Protein AF-A0A929XR28-F1 (afdb_monomer)

Structure (mmCIF, N/CA/C/O backbone):
data_AF-A0A929XR28-F1
#
_entry.id   AF-A0A929XR28-F1
#
loop_
_atom_site.group_PDB
_atom_site.id
_atom_site.type_symbol
_atom_site.label_atom_id
_atom_site.label_alt_id
_atom_site.label_comp_id
_atom_site.label_asym_id
_atom_site.label_entity_id
_atom_site.label_seq_id
_atom_site.pdbx_PDB_ins_code
_atom_site.Cartn_x
_atom_site.Cartn_y
_atom_site.Cartn_z
_atom_site.occupancy
_atom_site.B_iso_or_equiv
_atom_site.auth_seq_id
_atom_site.auth_comp_id
_atom_site.auth_asym_id
_atom_site.auth_atom_id
_atom_site.pdbx_PDB_model_num
ATOM 1 N N . MET A 1 1 ? 14.025 -1.673 -29.472 1.00 70.06 1 MET A N 1
ATOM 2 C CA . MET A 1 1 ? 14.751 -1.091 -28.325 1.00 70.06 1 MET A CA 1
ATOM 3 C C . MET A 1 1 ? 15.647 -2.157 -27.719 1.00 70.06 1 MET A C 1
ATOM 5 O O . MET A 1 1 ? 15.159 -3.265 -27.497 1.00 70.06 1 MET A O 1
ATOM 9 N N . GLY A 1 2 ? 16.932 -1.858 -27.511 1.00 86.25 2 GLY A N 1
ATOM 10 C CA . GLY A 1 2 ? 17.874 -2.788 -26.882 1.00 86.25 2 GLY A CA 1
ATOM 11 C C . GLY A 1 2 ? 17.503 -3.103 -25.428 1.00 86.25 2 GLY A C 1
ATOM 12 O O . GLY A 1 2 ? 16.628 -2.461 -24.846 1.00 86.25 2 GLY A O 1
ATOM 13 N N . VAL A 1 3 ? 18.137 -4.121 -24.838 1.00 88.81 3 VAL A N 1
ATOM 14 C CA . VAL A 1 3 ? 17.937 -4.465 -23.415 1.00 88.81 3 VAL A CA 1
ATOM 15 C C . VAL A 1 3 ? 18.411 -3.323 -22.513 1.00 88.81 3 VAL A C 1
ATOM 17 O O . VAL A 1 3 ? 17.644 -2.872 -21.668 1.00 88.81 3 VAL A O 1
ATOM 20 N N . GLU A 1 4 ? 19.613 -2.797 -22.757 1.00 91.94 4 GLU A N 1
ATOM 21 C CA . GLU A 1 4 ? 20.195 -1.706 -21.962 1.00 91.94 4 GLU A CA 1
ATOM 22 C C . GLU A 1 4 ? 19.411 -0.393 -22.083 1.00 91.94 4 GLU A C 1
ATOM 24 O O . GLU A 1 4 ? 19.121 0.250 -21.076 1.00 91.94 4 GLU A O 1
ATOM 29 N N . ASP A 1 5 ? 18.951 -0.040 -23.289 1.00 92.94 5 ASP A N 1
ATOM 30 C CA . ASP A 1 5 ? 18.090 1.135 -23.478 1.00 92.94 5 ASP A CA 1
ATOM 31 C C . ASP A 1 5 ? 16.788 1.022 -22.678 1.00 92.94 5 ASP A C 1
ATOM 33 O O . ASP A 1 5 ? 16.343 1.994 -22.069 1.00 92.94 5 ASP A O 1
ATOM 37 N N . ARG A 1 6 ? 16.193 -0.178 -22.633 1.00 94.38 6 ARG A N 1
ATOM 38 C CA . ARG A 1 6 ? 14.952 -0.423 -21.891 1.00 94.38 6 ARG A CA 1
ATOM 39 C C . ARG A 1 6 ? 15.163 -0.376 -20.384 1.00 94.38 6 ARG A C 1
ATOM 41 O O . ARG A 1 6 ? 14.319 0.172 -19.682 1.00 94.38 6 ARG A O 1
ATOM 48 N N . LYS A 1 7 ? 16.272 -0.929 -19.882 1.00 94.12 7 LYS A N 1
ATOM 49 C CA . LYS A 1 7 ? 16.652 -0.815 -18.467 1.00 94.12 7 LYS A CA 1
ATOM 50 C C . LYS A 1 7 ? 16.814 0.652 -18.064 1.00 94.12 7 LYS A C 1
ATOM 52 O O . LYS A 1 7 ? 16.236 1.061 -17.060 1.00 94.12 7 LYS A O 1
ATOM 57 N N . ARG A 1 8 ? 17.512 1.459 -18.873 1.00 94.12 8 ARG A N 1
ATOM 58 C CA . ARG A 1 8 ? 17.642 2.908 -18.645 1.00 94.12 8 ARG A CA 1
ATOM 59 C C . ARG A 1 8 ? 16.277 3.595 -18.611 1.00 94.12 8 ARG A C 1
ATOM 61 O O . ARG A 1 8 ? 15.992 4.324 -17.666 1.00 94.12 8 ARG A O 1
ATOM 68 N N . GLU A 1 9 ? 15.409 3.307 -19.579 1.00 95.00 9 GLU A N 1
ATOM 69 C CA . GLU A 1 9 ? 14.078 3.918 -19.624 1.00 95.00 9 GLU A CA 1
ATOM 70 C C . GLU A 1 9 ? 13.218 3.528 -18.407 1.00 95.00 9 GLU A C 1
ATOM 72 O O . GLU A 1 9 ? 12.519 4.372 -17.850 1.00 95.00 9 GLU A O 1
ATOM 77 N N . ILE A 1 10 ? 13.303 2.280 -17.922 1.00 95.19 10 ILE A N 1
ATOM 78 C CA . ILE A 1 10 ? 12.649 1.858 -16.669 1.00 95.19 10 ILE A CA 1
ATOM 79 C C . ILE A 1 10 ? 13.074 2.760 -15.504 1.00 95.19 10 ILE A C 1
ATOM 81 O O . ILE A 1 10 ? 12.214 3.242 -14.763 1.00 95.19 10 ILE A O 1
ATOM 85 N N . LEU A 1 11 ? 14.379 2.999 -15.344 1.00 93.88 11 LEU A N 1
ATOM 86 C CA . LEU A 1 11 ? 14.909 3.833 -14.264 1.00 93.88 11 LEU A CA 1
ATOM 87 C C . LEU A 1 11 ? 14.456 5.291 -14.403 1.00 93.88 11 LEU A C 1
ATOM 89 O O . LEU A 1 11 ? 14.066 5.906 -13.413 1.00 93.88 11 LEU A O 1
ATOM 93 N N . GLU A 1 12 ? 14.430 5.834 -15.620 1.00 94.19 12 GLU A N 1
ATOM 94 C CA . GLU A 1 12 ? 13.908 7.179 -15.893 1.00 94.19 12 GLU A CA 1
ATOM 95 C C . GLU A 1 12 ? 12.422 7.301 -15.529 1.00 94.19 12 GLU A C 1
ATOM 97 O O . GLU A 1 12 ? 12.029 8.242 -14.836 1.00 94.19 12 GLU A O 1
ATOM 102 N N . LYS A 1 13 ? 11.586 6.329 -15.931 1.00 94.56 13 LYS A N 1
ATOM 103 C CA . LYS A 1 13 ? 10.158 6.322 -15.568 1.00 94.56 13 LYS A CA 1
ATOM 104 C C . LYS A 1 13 ? 9.950 6.181 -14.063 1.00 94.56 13 LYS A C 1
ATOM 106 O O . LYS A 1 13 ? 8.996 6.761 -13.549 1.00 94.56 13 LYS A O 1
ATOM 111 N N . LEU A 1 14 ? 10.802 5.424 -13.367 1.00 92.12 14 LEU A N 1
ATOM 112 C CA . LEU A 1 14 ? 10.743 5.305 -11.911 1.00 92.12 14 LEU A CA 1
ATOM 113 C C . LEU A 1 14 ? 11.141 6.608 -11.227 1.00 92.12 14 LEU A C 1
ATOM 115 O O . LEU A 1 14 ? 10.397 7.066 -10.369 1.00 92.12 14 LEU A O 1
ATOM 119 N N . ASN A 1 15 ? 12.241 7.242 -11.636 1.00 90.12 15 ASN A N 1
ATOM 120 C CA . ASN A 1 15 ? 12.657 8.545 -11.110 1.00 90.12 15 ASN A CA 1
ATOM 121 C C . ASN A 1 15 ? 11.567 9.609 -11.296 1.00 90.12 15 ASN A C 1
ATOM 123 O O . ASN A 1 15 ? 11.219 10.304 -10.345 1.00 90.12 15 ASN A O 1
ATOM 127 N N . ALA A 1 16 ? 10.953 9.668 -12.481 1.00 89.81 16 ALA A N 1
ATOM 128 C CA . ALA A 1 16 ? 9.833 10.570 -12.757 1.00 89.81 16 ALA A CA 1
ATOM 129 C C . ALA A 1 16 ? 8.568 10.261 -11.927 1.00 89.81 16 ALA A C 1
ATOM 131 O O . ALA A 1 16 ? 7.682 11.103 -11.818 1.00 89.81 16 ALA A O 1
ATOM 132 N N . HIS A 1 17 ? 8.474 9.061 -11.347 1.00 89.19 17 HIS A N 1
ATOM 133 C CA . HIS A 1 17 ? 7.359 8.600 -10.521 1.00 89.19 17 HIS A CA 1
ATOM 134 C C . HIS A 1 17 ? 7.790 8.415 -9.052 1.00 89.19 17 HIS A C 1
ATOM 136 O O . HIS A 1 17 ? 7.416 7.447 -8.386 1.00 89.19 17 HIS A O 1
ATOM 142 N N . ASN A 1 18 ? 8.613 9.339 -8.541 1.00 85.12 18 ASN A N 1
ATOM 143 C CA . ASN A 1 18 ? 9.091 9.374 -7.150 1.00 85.12 18 ASN A CA 1
ATOM 144 C C . ASN A 1 18 ? 9.802 8.088 -6.695 1.00 85.12 18 ASN A C 1
ATOM 146 O O . ASN A 1 18 ? 9.732 7.694 -5.531 1.00 85.12 18 ASN A O 1
ATOM 150 N N . GLY A 1 19 ? 10.456 7.397 -7.624 1.00 88.44 19 GLY A N 1
ATOM 151 C CA . GLY A 1 19 ? 11.222 6.188 -7.359 1.00 88.44 19 GLY A CA 1
ATOM 152 C C . GLY A 1 19 ? 10.387 4.934 -7.102 1.00 88.44 19 GLY A C 1
ATOM 153 O O . GLY A 1 19 ? 10.975 3.929 -6.725 1.00 88.44 19 GLY A O 1
ATOM 154 N N . VAL A 1 20 ? 9.060 4.937 -7.298 1.00 90.44 20 VAL A N 1
ATOM 155 C CA . VAL A 1 20 ? 8.203 3.748 -7.111 1.00 90.44 20 VAL A CA 1
ATOM 156 C C . VAL A 1 20 ? 7.069 3.700 -8.122 1.00 90.44 20 VAL A C 1
ATOM 158 O O . VAL A 1 20 ? 6.345 4.670 -8.279 1.00 90.44 20 VAL A O 1
ATOM 161 N N . ALA A 1 21 ? 6.839 2.560 -8.771 1.00 92.44 21 ALA A N 1
ATOM 162 C CA . ALA A 1 21 ? 5.713 2.397 -9.689 1.00 92.44 21 ALA A CA 1
ATOM 163 C C . ALA A 1 21 ? 5.168 0.966 -9.702 1.00 92.44 21 ALA A C 1
ATOM 165 O O . ALA A 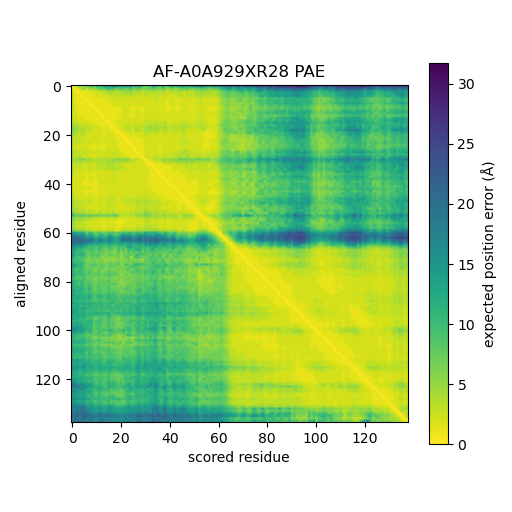1 21 ? 5.822 0.016 -9.267 1.00 92.44 21 ALA A O 1
ATOM 166 N N . SER A 1 22 ? 3.952 0.796 -10.226 1.00 92.31 22 SER A N 1
ATOM 167 C CA . SER A 1 22 ? 3.411 -0.537 -10.492 1.00 92.31 22 SER A CA 1
ATOM 168 C C . SER A 1 22 ? 4.025 -1.126 -11.765 1.00 92.31 22 SER A C 1
ATOM 170 O O . SER A 1 22 ? 4.344 -0.419 -12.723 1.00 92.31 22 SER A O 1
ATOM 172 N N . ILE A 1 23 ? 4.136 -2.453 -11.826 1.00 91.81 23 ILE A N 1
ATOM 173 C CA . ILE A 1 23 ? 4.568 -3.149 -13.048 1.00 91.81 23 ILE A CA 1
ATOM 174 C C . ILE A 1 23 ? 3.587 -2.862 -14.195 1.00 91.81 23 ILE A C 1
ATOM 176 O O . ILE A 1 23 ? 3.997 -2.766 -15.347 1.00 91.81 23 ILE A O 1
ATOM 180 N N . HIS A 1 24 ? 2.295 -2.708 -13.888 1.00 91.31 24 HIS A N 1
ATOM 181 C CA . HIS A 1 24 ? 1.280 -2.365 -14.884 1.00 91.31 24 HIS A CA 1
ATOM 182 C C . HIS A 1 24 ? 1.542 -0.991 -15.517 1.00 91.31 24 HIS A C 1
ATOM 184 O O . HIS A 1 24 ? 1.508 -0.874 -16.740 1.00 91.31 24 HIS A O 1
ATOM 190 N N . TYR A 1 25 ? 1.887 0.011 -14.702 1.00 92.50 25 TYR A N 1
ATOM 191 C CA . TYR A 1 25 ? 2.290 1.329 -15.190 1.00 92.50 25 TYR A CA 1
ATOM 192 C C . TYR A 1 25 ? 3.493 1.233 -16.136 1.00 92.50 25 TYR A C 1
ATOM 194 O O . TYR A 1 25 ? 3.442 1.761 -17.245 1.00 92.50 25 TYR A O 1
ATOM 202 N N . LEU A 1 26 ? 4.544 0.505 -15.744 1.00 93.31 26 LEU A N 1
ATOM 203 C CA . LEU A 1 26 ? 5.743 0.351 -16.577 1.00 93.31 26 LEU A CA 1
ATOM 204 C C . LEU A 1 26 ? 5.438 -0.339 -17.912 1.00 93.31 26 LEU A C 1
ATOM 206 O O . LEU A 1 26 ? 5.882 0.129 -18.956 1.00 93.31 26 LEU A O 1
ATOM 210 N N . VAL A 1 27 ? 4.628 -1.401 -17.903 1.00 92.75 27 VAL A N 1
ATOM 211 C CA . VAL A 1 27 ? 4.181 -2.077 -19.135 1.00 92.75 27 VAL A CA 1
ATOM 212 C C . VAL A 1 27 ? 3.427 -1.113 -20.054 1.00 92.75 27 VAL A C 1
ATOM 214 O O . VAL A 1 27 ? 3.703 -1.078 -21.251 1.00 92.75 27 VAL A O 1
ATOM 217 N N . GLY A 1 28 ? 2.526 -0.298 -19.498 1.00 91.44 28 GLY A N 1
ATOM 218 C CA . GLY A 1 28 ? 1.767 0.694 -20.261 1.00 91.44 28 GLY A CA 1
ATOM 219 C C . GLY A 1 28 ? 2.613 1.838 -20.829 1.00 91.44 28 GLY A C 1
ATOM 220 O O . GLY A 1 28 ? 2.204 2.465 -21.800 1.00 91.44 28 GLY A O 1
ATOM 221 N N . LYS A 1 29 ? 3.788 2.119 -20.251 1.00 92.69 29 LYS A N 1
ATOM 222 C CA . LYS A 1 29 ? 4.687 3.191 -20.713 1.00 92.69 29 LYS A CA 1
ATOM 223 C C . LYS A 1 29 ? 5.786 2.726 -21.663 1.00 92.69 29 LYS A C 1
ATOM 225 O O . LYS A 1 29 ? 6.223 3.525 -22.479 1.00 92.69 29 LYS A O 1
ATOM 230 N N . LEU A 1 30 ? 6.219 1.471 -21.561 1.00 89.62 30 LEU A N 1
ATOM 231 C CA . LEU A 1 30 ? 7.390 0.943 -22.278 1.00 89.62 30 LEU A CA 1
ATOM 232 C C . LEU A 1 30 ? 7.024 0.085 -23.500 1.00 89.62 30 LEU A C 1
ATOM 234 O O . LEU A 1 30 ? 7.910 -0.507 -24.119 1.00 89.62 30 LEU A O 1
ATOM 238 N N . TYR A 1 31 ? 5.723 -0.044 -23.805 1.00 85.00 31 TYR A N 1
ATOM 239 C CA . TYR A 1 31 ? 5.163 -0.802 -24.940 1.00 85.00 31 TYR A CA 1
ATOM 240 C C . TYR A 1 31 ? 5.784 -2.199 -25.127 1.00 85.00 31 TYR A C 1
ATOM 242 O O . TYR A 1 31 ? 5.909 -2.717 -26.234 1.00 85.00 31 TYR A O 1
ATOM 250 N N . SER A 1 32 ? 6.196 -2.813 -24.020 1.00 89.69 32 SER A N 1
ATOM 251 C CA . SER A 1 32 ? 6.887 -4.096 -23.976 1.00 89.69 32 SER A CA 1
ATOM 252 C C . SER A 1 32 ? 6.037 -5.097 -23.214 1.00 89.69 32 SER A C 1
ATOM 254 O O . SER A 1 32 ? 5.301 -4.740 -22.293 1.00 89.69 32 SER A O 1
ATOM 256 N N . SER A 1 33 ? 6.148 -6.377 -23.571 1.00 91.06 33 SER A N 1
ATOM 257 C CA . SER A 1 33 ? 5.379 -7.415 -22.888 1.00 91.06 33 SER A CA 1
ATOM 258 C C . SER A 1 33 ? 5.706 -7.460 -21.390 1.00 91.06 33 SER A C 1
ATOM 260 O O . SER A 1 33 ? 6.834 -7.198 -20.956 1.00 91.06 33 SER A O 1
ATOM 262 N N . ARG A 1 34 ? 4.724 -7.872 -20.582 1.00 91.75 34 ARG A N 1
ATOM 263 C CA . ARG A 1 34 ? 4.900 -8.034 -19.133 1.00 91.75 34 ARG A CA 1
ATOM 264 C C . ARG A 1 34 ? 6.031 -9.005 -18.783 1.00 91.75 34 ARG A C 1
ATOM 266 O O . ARG A 1 34 ? 6.708 -8.797 -17.780 1.00 91.75 34 ARG A O 1
ATOM 273 N N . SER A 1 35 ? 6.240 -10.055 -19.582 1.00 93.19 35 SER A N 1
ATOM 274 C CA . SER A 1 35 ? 7.318 -11.028 -19.368 1.00 93.19 35 SER A CA 1
ATOM 275 C C . SER A 1 35 ? 8.694 -10.443 -19.691 1.00 93.19 35 SER A C 1
ATOM 277 O O . SER A 1 35 ? 9.652 -10.730 -18.977 1.00 93.19 35 SER A O 1
ATOM 279 N N . THR A 1 36 ? 8.802 -9.586 -20.711 1.00 93.62 36 THR A N 1
ATOM 280 C CA . THR A 1 36 ? 10.033 -8.840 -21.009 1.00 93.62 36 THR A CA 1
ATOM 281 C C . THR A 1 36 ? 10.366 -7.879 -19.874 1.00 93.62 36 THR A C 1
ATOM 283 O O . THR A 1 36 ? 11.425 -8.025 -19.276 1.00 93.62 36 THR A O 1
ATOM 286 N N . ILE A 1 37 ? 9.423 -7.014 -19.478 1.00 94.25 37 ILE A N 1
ATOM 287 C CA . ILE A 1 37 ? 9.631 -6.079 -18.361 1.00 94.25 37 ILE A CA 1
ATOM 288 C C . ILE A 1 37 ? 9.984 -6.825 -17.071 1.00 94.25 37 ILE A C 1
ATOM 290 O O . ILE A 1 37 ? 10.898 -6.422 -16.362 1.00 94.25 37 ILE A O 1
ATOM 294 N N . ARG A 1 38 ? 9.330 -7.957 -16.763 1.00 93.12 38 ARG A N 1
ATOM 295 C CA . ARG A 1 38 ? 9.696 -8.756 -15.580 1.00 93.12 38 ARG A CA 1
ATOM 296 C C . ARG A 1 38 ? 11.142 -9.242 -15.613 1.00 93.12 38 ARG A C 1
ATOM 298 O O . ARG A 1 38 ? 11.736 -9.261 -14.543 1.00 93.12 38 ARG A O 1
ATOM 305 N N . ARG A 1 39 ? 11.679 -9.646 -16.769 1.00 93.94 39 ARG A N 1
ATOM 306 C CA . ARG A 1 39 ? 13.077 -10.092 -16.890 1.00 93.94 39 ARG A CA 1
ATOM 307 C C . ARG A 1 39 ? 14.050 -8.945 -16.645 1.00 93.94 39 ARG A C 1
ATOM 309 O O . ARG A 1 39 ? 14.982 -9.117 -15.874 1.00 93.94 39 ARG A O 1
ATOM 316 N N . ASP A 1 40 ? 13.785 -7.771 -17.212 1.00 95.25 40 ASP A N 1
ATOM 317 C CA . ASP A 1 40 ? 14.652 -6.604 -17.002 1.00 95.25 40 ASP A CA 1
ATOM 318 C C . ASP A 1 40 ? 14.624 -6.132 -15.549 1.00 95.25 40 ASP A C 1
ATOM 320 O O . ASP A 1 40 ? 15.662 -5.817 -14.979 1.00 95.25 40 ASP A O 1
ATOM 324 N N . LEU A 1 41 ? 13.440 -6.141 -14.928 1.00 95.19 41 LEU A N 1
ATOM 325 C CA . LEU A 1 41 ? 13.296 -5.824 -13.510 1.00 95.19 41 LEU A CA 1
ATOM 326 C C . LEU A 1 41 ? 13.991 -6.852 -12.606 1.00 95.19 41 LEU A C 1
ATOM 328 O O . LEU A 1 41 ? 14.424 -6.473 -11.530 1.00 95.19 41 LEU A O 1
ATOM 332 N N . ILE A 1 42 ? 14.071 -8.130 -12.998 1.00 94.88 42 ILE A N 1
ATOM 333 C CA . ILE A 1 42 ? 14.848 -9.138 -12.249 1.00 94.88 42 ILE A CA 1
ATOM 334 C C . ILE A 1 42 ? 16.336 -8.815 -12.348 1.00 94.88 42 ILE A C 1
ATOM 336 O O . ILE A 1 42 ? 16.990 -8.740 -11.319 1.00 94.88 42 ILE A O 1
ATOM 340 N N . ALA A 1 43 ? 16.844 -8.541 -13.551 1.00 94.94 43 ALA A N 1
ATOM 341 C CA . ALA A 1 43 ? 18.250 -8.188 -13.731 1.00 94.94 43 ALA A CA 1
ATOM 342 C C . ALA A 1 43 ? 18.634 -6.933 -12.922 1.00 94.94 43 ALA A C 1
ATOM 344 O O . ALA A 1 43 ? 19.615 -6.946 -12.192 1.00 94.94 43 ALA A O 1
ATOM 345 N N . LEU A 1 44 ? 17.814 -5.877 -12.964 1.00 94.50 44 LEU A N 1
ATOM 346 C CA . LEU A 1 44 ? 18.048 -4.656 -12.179 1.00 94.50 44 LEU A CA 1
ATOM 347 C C . LEU A 1 44 ? 17.927 -4.871 -10.654 1.00 94.50 44 LEU A C 1
ATOM 349 O O . LEU A 1 44 ? 18.531 -4.129 -9.881 1.00 94.50 44 LEU A O 1
ATOM 353 N N . GLU A 1 45 ? 17.133 -5.853 -10.212 1.00 94.69 45 GLU A N 1
ATOM 354 C CA . GLU A 1 45 ? 17.039 -6.262 -8.801 1.00 94.69 45 GLU A CA 1
ATOM 355 C C . GLU A 1 45 ? 18.292 -7.026 -8.357 1.00 94.69 45 GLU A C 1
ATOM 357 O O . GLU A 1 45 ? 18.831 -6.748 -7.289 1.00 94.69 45 GLU A O 1
ATOM 362 N N . GLU A 1 46 ? 18.792 -7.940 -9.193 1.00 94.31 46 GLU A N 1
ATOM 363 C CA . GLU A 1 46 ? 20.047 -8.674 -8.974 1.00 94.31 46 GLU A CA 1
ATOM 364 C C . GLU A 1 46 ? 21.267 -7.739 -8.959 1.00 94.31 46 GLU A C 1
ATOM 366 O O . GLU A 1 46 ? 22.196 -7.944 -8.182 1.00 94.31 46 GLU A O 1
ATOM 371 N N . GLU A 1 47 ? 21.232 -6.669 -9.758 1.00 93.19 47 GLU A N 1
ATOM 372 C CA . GLU A 1 47 ? 22.220 -5.581 -9.754 1.00 93.19 47 GLU A CA 1
ATOM 373 C C . GLU A 1 47 ? 22.092 -4.653 -8.522 1.00 93.19 47 GLU A C 1
ATOM 375 O O . GLU A 1 47 ? 22.929 -3.776 -8.316 1.00 93.19 47 GLU A O 1
ATOM 380 N N . GLY A 1 48 ? 21.052 -4.816 -7.692 1.00 89.75 48 GLY A N 1
ATOM 381 C CA . GLY A 1 48 ? 20.831 -4.025 -6.476 1.00 89.75 48 GLY A CA 1
ATOM 382 C C . GLY A 1 48 ? 20.331 -2.595 -6.714 1.00 89.75 48 GLY A C 1
ATOM 383 O O . GLY A 1 48 ? 20.294 -1.793 -5.781 1.00 89.75 48 GLY A O 1
ATOM 384 N N . VAL A 1 49 ? 19.930 -2.260 -7.943 1.00 90.62 49 VAL A N 1
ATOM 385 C CA . VAL A 1 49 ? 19.487 -0.907 -8.332 1.00 90.62 49 VAL A CA 1
ATOM 386 C C . VAL A 1 49 ? 18.049 -0.636 -7.881 1.00 90.62 49 VAL A C 1
ATOM 388 O O . VAL A 1 49 ? 17.669 0.498 -7.574 1.00 90.62 49 VAL A O 1
ATOM 391 N N . LEU A 1 50 ? 17.220 -1.678 -7.837 1.00 92.38 50 LEU A N 1
ATOM 392 C CA . LEU A 1 50 ? 15.816 -1.600 -7.450 1.00 92.38 50 LEU A CA 1
ATOM 393 C C . LEU A 1 50 ? 15.402 -2.799 -6.588 1.00 92.38 50 LEU A C 1
ATOM 395 O O . LEU A 1 50 ? 16.066 -3.828 -6.564 1.00 92.38 50 LEU A O 1
ATOM 399 N N . LYS A 1 51 ? 14.286 -2.663 -5.877 1.00 90.69 51 LYS A N 1
ATOM 400 C CA . LYS A 1 51 ? 13.627 -3.734 -5.126 1.00 90.69 51 LYS A CA 1
ATOM 401 C C . LYS A 1 51 ? 12.240 -3.955 -5.704 1.00 90.69 51 LYS A C 1
ATOM 403 O O . LYS A 1 51 ? 11.556 -3.000 -6.081 1.00 90.69 51 LYS A O 1
ATOM 408 N N . ARG A 1 52 ? 11.782 -5.202 -5.753 1.00 90.56 52 ARG A N 1
ATOM 409 C CA . ARG A 1 52 ? 10.422 -5.534 -6.181 1.00 90.56 52 ARG A CA 1
ATOM 410 C C . ARG A 1 52 ? 9.578 -5.998 -5.004 1.00 90.56 52 ARG A C 1
ATOM 412 O O . ARG A 1 52 ? 10.047 -6.621 -4.058 1.00 90.56 52 ARG A O 1
ATOM 419 N N . SER A 1 53 ? 8.289 -5.705 -5.085 1.00 86.62 53 SER A N 1
ATOM 420 C CA . SER A 1 53 ? 7.264 -6.250 -4.196 1.00 86.62 53 SER A CA 1
ATOM 421 C C . SER A 1 53 ? 6.014 -6.553 -5.017 1.00 86.62 53 SER A C 1
ATOM 423 O O . SER A 1 53 ? 5.948 -6.191 -6.186 1.00 86.62 53 SER A O 1
ATOM 425 N N . HIS A 1 54 ? 5.038 -7.272 -4.472 1.00 83.12 54 HIS A N 1
ATOM 426 C CA . HIS A 1 54 ? 3.931 -7.867 -5.232 1.00 83.12 54 HIS A CA 1
ATOM 427 C C . HIS A 1 54 ? 3.222 -6.860 -6.173 1.00 83.12 54 HIS A C 1
ATOM 429 O O . HIS A 1 54 ? 2.371 -6.084 -5.754 1.00 83.12 54 HIS A O 1
ATOM 435 N N . GLY A 1 55 ? 3.588 -6.858 -7.464 1.00 86.31 55 GLY A N 1
ATOM 436 C CA . GLY A 1 55 ? 3.045 -5.940 -8.477 1.00 86.31 55 GLY A CA 1
ATOM 437 C C . GLY A 1 55 ? 3.685 -4.543 -8.557 1.00 86.31 55 GLY A C 1
ATOM 438 O O . GLY A 1 55 ? 3.311 -3.782 -9.450 1.00 86.31 55 GLY A O 1
ATOM 439 N N . TYR A 1 56 ? 4.666 -4.229 -7.709 1.00 90.75 56 TYR A N 1
ATOM 440 C CA . TYR A 1 56 ? 5.346 -2.934 -7.604 1.00 90.75 56 TYR A CA 1
ATOM 441 C C . TYR A 1 56 ? 6.870 -3.063 -7.676 1.00 90.75 56 TYR A C 1
ATOM 443 O O . TYR A 1 56 ? 7.450 -4.112 -7.397 1.00 90.75 56 TYR A O 1
ATOM 451 N N . VAL A 1 57 ? 7.526 -1.964 -8.028 1.00 92.62 57 VAL A N 1
ATOM 452 C CA . VAL A 1 57 ? 8.981 -1.835 -8.030 1.00 92.62 57 VAL A CA 1
ATOM 453 C C . VAL A 1 57 ? 9.386 -0.446 -7.550 1.00 92.62 57 VAL A C 1
ATOM 455 O O . VAL A 1 57 ? 8.673 0.522 -7.812 1.00 92.62 57 VAL A O 1
ATOM 458 N N . SER A 1 58 ? 10.498 -0.351 -6.825 1.00 91.38 58 SER A N 1
ATOM 459 C CA . SER A 1 58 ? 11.061 0.909 -6.346 1.00 91.38 58 SER A CA 1
ATOM 460 C C . SER A 1 58 ? 12.566 0.902 -6.480 1.00 91.38 58 SER A C 1
ATOM 462 O O . SER A 1 58 ? 13.191 -0.146 -6.355 1.00 91.38 58 SER A O 1
ATOM 464 N N . LEU A 1 59 ? 13.149 2.075 -6.670 1.00 90.62 59 LEU A N 1
ATOM 465 C CA . LEU A 1 59 ? 14.593 2.246 -6.600 1.00 90.62 59 LEU A CA 1
ATOM 466 C C . LEU A 1 59 ? 15.089 1.920 -5.188 1.00 90.62 59 LEU A C 1
ATOM 468 O O . LEU A 1 59 ? 14.394 2.175 -4.199 1.00 90.62 59 LEU A O 1
ATOM 472 N N . VAL A 1 60 ? 16.284 1.340 -5.099 1.00 86.69 60 VAL A N 1
ATOM 473 C CA . VAL A 1 60 ? 16.992 1.214 -3.826 1.00 86.69 60 VAL A CA 1
ATOM 474 C C . VAL A 1 60 ? 17.596 2.578 -3.516 1.00 86.69 60 VAL A C 1
ATOM 476 O O . VAL A 1 60 ? 18.498 3.045 -4.204 1.00 86.69 60 VAL A O 1
ATOM 479 N N . THR A 1 61 ? 17.076 3.248 -2.492 1.00 72.19 61 THR A N 1
ATOM 480 C CA . THR A 1 61 ? 17.659 4.487 -1.971 1.00 72.19 61 THR A CA 1
ATOM 481 C C . THR A 1 61 ? 18.624 4.154 -0.840 1.00 72.19 61 THR A C 1
ATOM 483 O O . THR A 1 61 ? 18.282 3.383 0.053 1.00 72.19 61 THR A O 1
ATOM 486 N N . THR A 1 62 ? 19.814 4.754 -0.843 1.00 61.59 62 THR A N 1
ATOM 487 C CA . THR A 1 62 ? 20.831 4.579 0.212 1.00 61.59 62 THR A CA 1
ATOM 488 C C . THR A 1 62 ? 20.463 5.250 1.540 1.00 61.59 62 THR A C 1
ATOM 490 O O . THR A 1 62 ? 21.110 5.006 2.556 1.00 61.59 62 THR A O 1
ATOM 493 N N . SER A 1 63 ? 19.423 6.085 1.566 1.00 59.69 63 SER A N 1
ATOM 494 C CA . SER A 1 63 ? 18.875 6.650 2.796 1.00 59.69 63 SER A CA 1
ATOM 495 C C . SER A 1 63 ? 18.129 5.587 3.606 1.00 59.69 63 SER A C 1
ATOM 497 O O . SER A 1 63 ? 17.362 4.805 3.049 1.00 59.69 63 SER A O 1
ATOM 499 N N . ALA A 1 64 ? 18.267 5.622 4.937 1.00 57.09 64 ALA A N 1
ATOM 500 C CA . ALA A 1 64 ? 17.513 4.808 5.905 1.00 57.09 64 ALA A CA 1
ATOM 501 C C . ALA A 1 64 ? 15.999 5.137 5.950 1.00 57.09 64 ALA A C 1
ATOM 503 O O . ALA A 1 64 ? 15.334 4.976 6.972 1.00 57.09 64 ALA A O 1
ATOM 504 N N . SER A 1 65 ? 15.453 5.652 4.850 1.00 64.19 65 SER A N 1
ATOM 505 C CA . SER A 1 65 ? 14.040 5.919 4.661 1.00 64.19 65 SER A CA 1
ATOM 506 C C . SER A 1 65 ? 13.296 4.605 4.481 1.00 64.19 65 SER A C 1
ATOM 508 O O . SER A 1 65 ? 13.674 3.761 3.667 1.00 64.19 65 SER A O 1
ATOM 510 N N . GLU A 1 66 ? 12.209 4.452 5.227 1.00 69.12 66 GLU A N 1
ATOM 511 C CA . GLU A 1 66 ? 11.300 3.327 5.072 1.00 69.12 66 GLU A CA 1
ATOM 512 C C . GLU A 1 66 ? 10.797 3.227 3.622 1.00 69.12 66 GLU A C 1
ATOM 514 O O . GLU A 1 66 ? 10.569 4.247 2.965 1.00 69.12 66 GLU A O 1
ATOM 519 N N . SER A 1 67 ? 10.594 2.006 3.116 1.00 78.00 67 SER A N 1
ATOM 520 C CA . SER A 1 67 ? 10.064 1.821 1.762 1.00 78.00 67 SER A 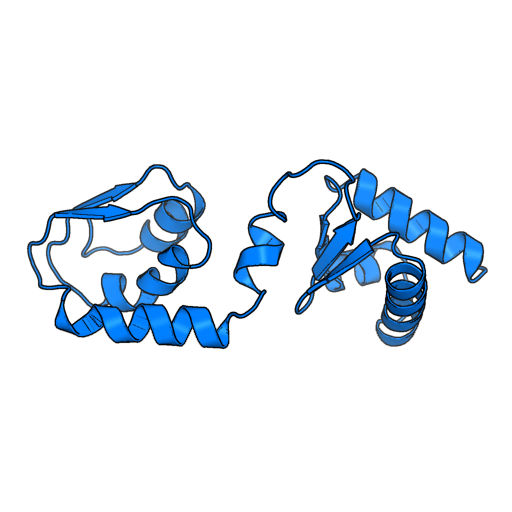CA 1
ATOM 521 C C . SER A 1 67 ? 8.728 2.563 1.584 1.00 78.00 67 SER A C 1
ATOM 523 O O . SER A 1 67 ? 7.953 2.684 2.547 1.00 78.00 67 SER A O 1
ATOM 525 N N . PRO A 1 68 ? 8.406 3.027 0.362 1.00 83.44 68 PRO A N 1
ATOM 526 C CA . PRO A 1 68 ? 7.159 3.734 0.096 1.00 83.44 68 PRO A CA 1
ATOM 527 C C . PRO A 1 68 ? 5.937 2.977 0.623 1.00 83.44 68 PRO A C 1
ATOM 529 O O . PRO A 1 68 ? 5.885 1.744 0.575 1.00 83.44 68 PRO A O 1
ATOM 532 N N . ILE A 1 69 ? 4.931 3.707 1.116 1.00 84.44 69 ILE A N 1
ATOM 533 C CA . ILE A 1 69 ? 3.745 3.096 1.737 1.00 84.44 69 ILE A CA 1
ATOM 534 C C . ILE A 1 69 ? 3.041 2.106 0.797 1.00 84.44 69 ILE A C 1
ATOM 536 O O . ILE A 1 69 ? 2.624 1.043 1.246 1.00 84.44 69 ILE A O 1
ATOM 540 N N . SER A 1 70 ? 3.002 2.395 -0.508 1.00 83.94 70 SER A N 1
ATOM 541 C CA . SER A 1 70 ? 2.436 1.521 -1.544 1.00 83.94 70 SER A CA 1
ATOM 542 C C . SER A 1 70 ? 3.147 0.169 -1.631 1.00 83.94 70 SER A C 1
ATOM 544 O O . SER A 1 70 ? 2.504 -0.868 -1.769 1.00 83.94 70 SER A O 1
ATOM 546 N N . MET A 1 71 ? 4.472 0.155 -1.478 1.00 84.75 71 MET A N 1
ATOM 547 C CA . MET A 1 71 ? 5.246 -1.079 -1.389 1.00 84.75 71 MET A CA 1
ATOM 548 C C . MET A 1 71 ? 4.984 -1.821 -0.093 1.00 84.75 71 MET A C 1
ATOM 550 O O . MET A 1 71 ? 4.761 -3.032 -0.105 1.00 84.75 71 MET A O 1
ATOM 554 N N . ARG A 1 72 ? 5.003 -1.095 1.028 1.00 89.19 72 ARG A N 1
ATOM 555 C CA . ARG A 1 72 ? 4.770 -1.701 2.334 1.00 89.19 72 ARG A CA 1
ATOM 556 C C . ARG A 1 72 ? 3.376 -2.316 2.402 1.00 89.19 72 ARG A C 1
ATOM 558 O O . ARG A 1 72 ? 3.237 -3.391 2.964 1.00 89.19 72 ARG A O 1
ATOM 565 N N . GLN A 1 73 ? 2.357 -1.710 1.798 1.00 89.19 73 G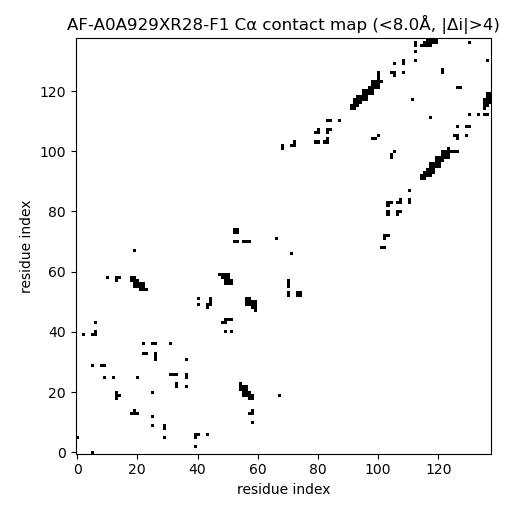LN A N 1
ATOM 566 C CA . GLN A 1 73 ? 0.997 -2.262 1.758 1.00 89.19 73 GLN A CA 1
ATOM 567 C C . GLN A 1 73 ? 0.935 -3.665 1.146 1.00 89.19 73 GLN A C 1
ATOM 569 O O . GLN A 1 73 ? 0.209 -4.510 1.661 1.00 89.19 73 GLN A O 1
ATOM 574 N N . VAL A 1 74 ? 1.714 -3.935 0.096 1.00 89.12 74 VAL A N 1
ATOM 575 C CA . VAL A 1 74 ? 1.731 -5.252 -0.564 1.00 89.12 74 VAL A CA 1
ATOM 576 C C . VAL A 1 74 ? 2.787 -6.208 0.006 1.00 89.12 74 VAL A C 1
ATOM 578 O O . VAL A 1 74 ? 2.706 -7.420 -0.190 1.00 89.12 74 VAL A O 1
ATOM 581 N N . GLU A 1 75 ? 3.774 -5.692 0.738 1.00 89.38 75 GLU A N 1
ATOM 582 C CA . GLU A 1 75 ? 4.818 -6.490 1.381 1.00 89.38 75 GLU A CA 1
ATOM 583 C C . GLU A 1 75 ? 4.286 -7.211 2.628 1.00 89.38 75 GLU A C 1
ATOM 585 O O . GLU A 1 75 ? 3.750 -6.587 3.550 1.00 89.38 75 GLU A O 1
ATOM 590 N N . ASN A 1 76 ? 4.483 -8.537 2.679 1.00 91.81 76 ASN A N 1
ATOM 591 C CA . ASN A 1 76 ? 4.009 -9.407 3.764 1.00 91.81 76 ASN A CA 1
ATOM 592 C C . ASN A 1 76 ? 2.504 -9.230 4.066 1.00 91.81 76 ASN A C 1
ATOM 594 O O 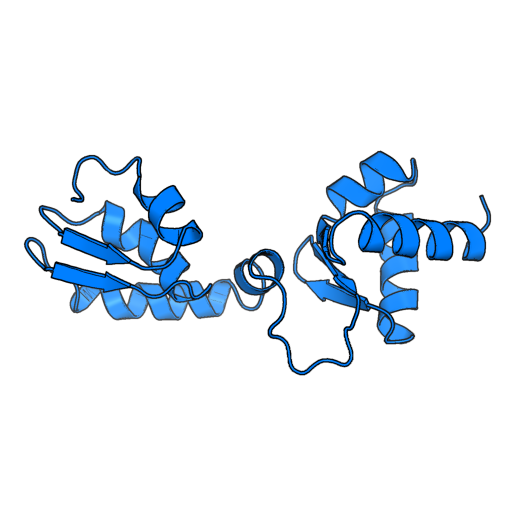. ASN A 1 76 ? 2.085 -9.307 5.225 1.00 91.81 76 ASN A O 1
ATOM 598 N N . LEU A 1 77 ? 1.695 -8.968 3.032 1.00 93.38 77 LEU A N 1
ATOM 599 C CA . LEU A 1 77 ? 0.270 -8.662 3.172 1.00 93.38 77 LEU A CA 1
ATOM 600 C C . LEU A 1 77 ? -0.488 -9.742 3.961 1.00 93.38 77 LEU A C 1
ATOM 602 O O . LEU A 1 77 ? -1.240 -9.414 4.876 1.00 93.38 77 LEU A O 1
ATOM 606 N N . ASP A 1 78 ? -0.231 -11.022 3.681 1.00 95.56 78 ASP A N 1
ATOM 607 C CA . ASP A 1 78 ? -0.880 -12.145 4.369 1.00 95.56 78 ASP A CA 1
ATOM 608 C C . ASP A 1 78 ? -0.605 -12.130 5.885 1.00 95.56 78 ASP A C 1
ATOM 610 O O . ASP A 1 78 ? -1.496 -12.382 6.698 1.00 95.56 78 ASP A O 1
ATOM 614 N N . LYS A 1 79 ? 0.626 -11.791 6.286 1.00 96.94 79 LYS A N 1
ATOM 615 C CA . LYS A 1 79 ? 1.020 -11.682 7.695 1.00 96.94 79 LYS A CA 1
ATOM 616 C C . LYS A 1 79 ? 0.336 -10.493 8.358 1.00 96.94 79 LYS A C 1
ATOM 618 O O . LYS A 1 79 ? -0.159 -10.631 9.473 1.00 96.94 79 LYS A O 1
ATOM 623 N N . LYS A 1 80 ? 0.251 -9.349 7.674 1.00 96.94 80 LYS A N 1
ATOM 624 C CA . LYS A 1 80 ? -0.423 -8.148 8.196 1.00 96.94 80 LYS A CA 1
ATOM 625 C C . LYS A 1 80 ? -1.919 -8.378 8.386 1.00 96.94 80 LYS A C 1
ATOM 627 O O . LYS A 1 80 ? -2.458 -8.008 9.422 1.00 96.94 80 LYS A O 1
ATOM 632 N N . GLN A 1 81 ? -2.566 -9.077 7.456 1.00 96.75 81 GLN A N 1
ATOM 633 C CA . GLN A 1 81 ? -3.965 -9.487 7.594 1.00 96.75 81 GLN A CA 1
ATOM 634 C C . GLN A 1 81 ? -4.176 -10.442 8.776 1.00 96.75 81 GLN A C 1
ATOM 636 O O . GLN A 1 81 ? -5.143 -10.297 9.521 1.00 96.75 81 GLN A O 1
ATOM 641 N N . LYS A 1 82 ? -3.256 -11.391 9.004 1.00 97.94 82 LYS A N 1
ATOM 642 C CA . LYS A 1 82 ? -3.300 -12.267 10.189 1.00 97.94 82 LYS A CA 1
ATOM 643 C C . LYS A 1 82 ? -3.164 -11.472 11.490 1.00 97.94 82 LYS A C 1
ATOM 645 O O . LYS A 1 82 ? -3.900 -11.758 12.430 1.00 97.94 82 LYS A O 1
ATOM 650 N N . ILE A 1 83 ? -2.264 -10.485 11.543 1.00 97.31 83 ILE A N 1
ATOM 651 C CA . ILE A 1 83 ? -2.118 -9.582 12.698 1.00 97.31 83 ILE A CA 1
ATOM 652 C C . ILE A 1 83 ? -3.420 -8.813 12.927 1.00 97.31 83 ILE A C 1
ATOM 654 O O . ILE A 1 83 ? -3.947 -8.850 14.034 1.00 97.31 83 ILE A O 1
ATOM 658 N N . ALA A 1 84 ? -3.975 -8.195 11.881 1.00 96.44 84 ALA A N 1
ATOM 659 C CA . ALA A 1 84 ? -5.240 -7.473 11.959 1.00 96.44 84 ALA A CA 1
ATOM 660 C C . ALA A 1 84 ? -6.367 -8.367 12.489 1.00 96.44 84 ALA A C 1
ATOM 662 O O . ALA A 1 84 ? -7.025 -8.017 13.457 1.00 96.44 84 ALA A O 1
ATOM 663 N N . LYS A 1 85 ? -6.538 -9.578 11.951 1.00 96.56 85 LYS A N 1
ATOM 664 C CA . LYS A 1 85 ? -7.577 -10.508 12.421 1.00 96.56 85 LYS A CA 1
ATOM 665 C C . LYS A 1 85 ? -7.445 -10.857 13.907 1.00 96.56 85 LYS A C 1
ATOM 667 O O . LYS A 1 85 ? -8.442 -11.063 14.588 1.00 96.56 85 LYS A O 1
ATOM 672 N N . ARG A 1 86 ? -6.222 -10.917 14.441 1.00 97.25 86 ARG A N 1
ATOM 673 C CA . ARG A 1 86 ? -6.002 -11.188 15.869 1.00 97.25 86 ARG A CA 1
ATOM 674 C C . ARG A 1 86 ? -6.474 -10.050 16.773 1.00 97.25 86 ARG A C 1
ATOM 676 O O . ARG A 1 86 ? -6.694 -10.318 17.948 1.00 97.25 86 ARG A O 1
ATOM 683 N N . THR A 1 87 ? -6.657 -8.831 16.261 1.00 95.19 87 THR A N 1
ATOM 684 C CA . THR A 1 87 ? -7.155 -7.701 17.061 1.00 95.19 87 THR A CA 1
ATOM 685 C C . THR A 1 87 ? -8.680 -7.699 17.214 1.00 95.19 87 THR A C 1
ATOM 687 O O . THR A 1 87 ? -9.198 -7.062 18.127 1.00 95.19 87 THR A O 1
ATOM 690 N N . GLU A 1 88 ? -9.405 -8.442 16.373 1.00 95.19 88 GLU A N 1
ATOM 691 C CA . GLU A 1 88 ? -10.872 -8.445 16.307 1.00 95.19 88 GLU A CA 1
ATOM 692 C C . GLU A 1 88 ? -11.587 -8.658 17.660 1.00 95.19 88 GLU A C 1
ATOM 694 O O . GLU A 1 88 ? -12.539 -7.920 17.930 1.00 95.19 88 GLU A O 1
ATOM 699 N N . PRO A 1 89 ? -11.145 -9.571 18.556 1.00 96.50 89 PRO A N 1
ATOM 700 C CA . PRO A 1 89 ? -11.789 -9.769 19.860 1.00 96.50 89 PRO A CA 1
ATOM 701 C C . PRO A 1 89 ? -11.614 -8.592 20.831 1.00 96.50 89 PRO A C 1
ATOM 703 O O . PRO A 1 89 ? -12.342 -8.488 21.820 1.00 96.50 89 PRO A O 1
ATOM 706 N N . PHE A 1 90 ? -10.633 -7.725 20.577 1.00 96.12 90 PHE A N 1
ATOM 707 C CA . PHE A 1 90 ? -10.293 -6.594 21.439 1.00 96.12 90 PHE A CA 1
ATOM 708 C C . PHE A 1 90 ? -11.017 -5.307 21.033 1.00 96.12 90 PHE A C 1
ATOM 710 O O . PHE A 1 90 ? -11.082 -4.376 21.830 1.00 96.12 90 PHE A O 1
ATOM 717 N N . ILE A 1 91 ? -11.589 -5.262 19.825 1.00 95.94 91 ILE A N 1
ATOM 718 C CA . ILE A 1 91 ? -12.319 -4.104 19.304 1.00 95.94 91 ILE A CA 1
ATOM 719 C C . ILE A 1 91 ? -13.817 -4.320 19.516 1.00 95.94 91 ILE A C 1
ATOM 721 O O . ILE A 1 91 ? -14.415 -5.265 18.987 1.00 95.94 91 ILE A O 1
ATOM 725 N N . ARG A 1 92 ? -14.432 -3.422 20.282 1.00 95.44 92 ARG A N 1
ATOM 726 C CA . ARG A 1 92 ? -15.856 -3.445 20.630 1.00 95.44 92 ARG A CA 1
ATOM 727 C C . ARG A 1 92 ? -16.541 -2.187 20.123 1.00 95.44 92 ARG A C 1
ATOM 729 O O . ARG A 1 92 ? -15.885 -1.168 19.935 1.00 95.44 92 ARG A O 1
ATOM 736 N N . ASP A 1 93 ? -17.847 -2.284 19.927 1.00 95.56 93 ASP A N 1
ATOM 737 C CA . ASP A 1 93 ? -18.679 -1.148 19.538 1.00 95.56 93 ASP A CA 1
ATOM 738 C C . ASP A 1 93 ? -18.583 -0.021 20.583 1.00 95.56 93 ASP A C 1
ATOM 740 O O . ASP A 1 93 ? -18.374 -0.288 21.772 1.00 95.56 93 ASP A O 1
ATOM 744 N N . GLY A 1 94 ? -18.697 1.235 20.144 1.00 96.12 94 GLY A N 1
ATOM 745 C CA . GLY A 1 94 ? -18.619 2.409 21.025 1.00 96.12 94 GLY A CA 1
ATOM 746 C C . GLY A 1 94 ? -17.202 2.856 21.416 1.00 96.12 94 GLY A C 1
ATOM 747 O O . GLY A 1 94 ? -17.050 3.763 22.233 1.00 96.12 94 GLY A O 1
ATOM 748 N N . MET A 1 95 ? -16.147 2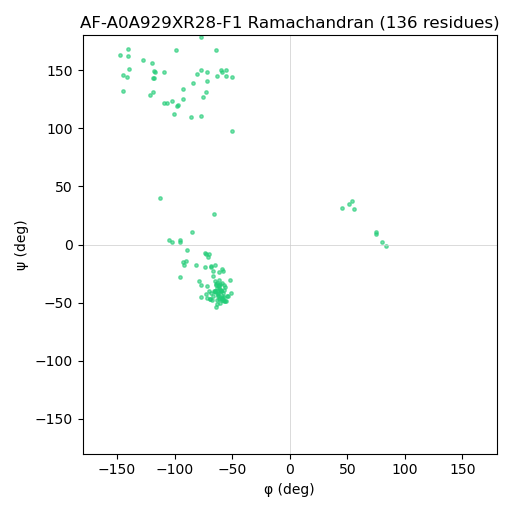.207 20.908 1.00 96.81 95 MET A N 1
ATOM 749 C CA . MET A 1 95 ? -14.764 2.542 21.264 1.00 96.81 95 MET A CA 1
ATOM 750 C C . MET A 1 95 ? -14.219 3.754 20.502 1.00 96.81 95 MET A C 1
ATOM 752 O O . MET A 1 95 ? -14.471 3.936 19.312 1.00 96.81 95 MET A O 1
ATOM 756 N N . VAL A 1 96 ? -13.352 4.512 21.178 1.00 97.06 96 VAL A N 1
ATOM 757 C CA . VAL A 1 96 ? -12.486 5.520 20.557 1.00 97.06 96 VAL A CA 1
ATOM 758 C C . VAL A 1 96 ? -11.111 4.901 20.323 1.00 97.06 96 VAL A C 1
ATOM 760 O O . VAL A 1 96 ? -10.457 4.467 21.274 1.00 97.06 96 VAL A O 1
ATOM 763 N N . LEU A 1 97 ? -10.668 4.841 19.069 1.00 96.06 97 LEU A N 1
ATOM 764 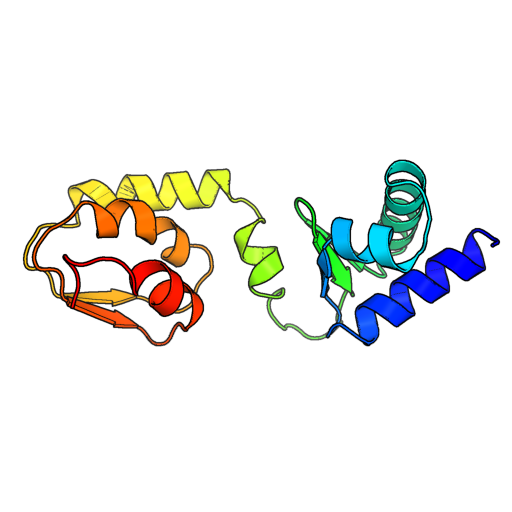C CA . LEU A 1 97 ? -9.404 4.216 18.677 1.00 96.06 97 LEU A CA 1
ATOM 765 C C . LEU A 1 97 ? -8.477 5.238 18.023 1.00 96.06 97 LEU A C 1
ATOM 767 O O . LEU A 1 97 ? -8.867 5.93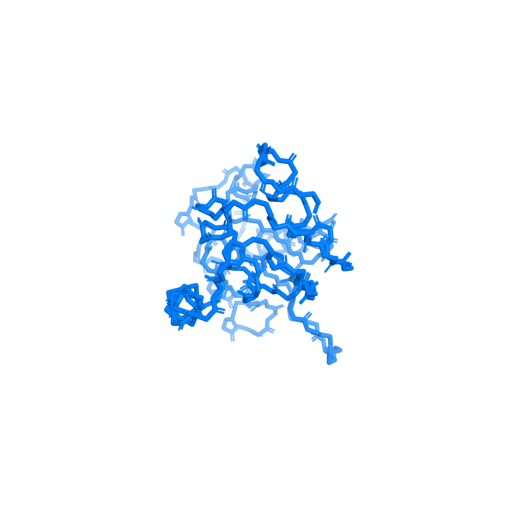0 17.084 1.00 96.06 97 LEU A O 1
ATOM 771 N N . PHE A 1 98 ? -7.224 5.278 18.476 1.00 96.62 98 PHE A N 1
ATOM 772 C CA . PHE A 1 98 ? -6.159 5.988 17.776 1.00 96.62 98 PHE A CA 1
ATOM 773 C C . PHE A 1 98 ? -5.421 5.031 16.834 1.00 96.62 98 PHE A C 1
ATOM 775 O O . PHE A 1 98 ? -4.925 3.992 17.274 1.00 96.62 98 PHE A O 1
ATOM 782 N N . LEU A 1 99 ? -5.336 5.381 15.552 1.00 95.75 99 LEU A N 1
ATOM 783 C CA . LEU A 1 99 ? -4.696 4.585 14.505 1.00 95.75 99 LEU A CA 1
ATOM 784 C C . LEU A 1 99 ? -3.564 5.382 13.855 1.00 95.75 99 LEU A C 1
ATOM 786 O O . LEU A 1 99 ? -3.771 6.505 13.392 1.00 95.75 99 LEU A O 1
ATOM 790 N N . ASP A 1 100 ? -2.375 4.792 13.775 1.00 93.75 100 ASP A N 1
ATOM 791 C CA . ASP A 1 100 ? -1.258 5.398 13.050 1.00 93.75 100 ASP A CA 1
ATOM 792 C C . ASP A 1 100 ? -1.394 5.239 11.520 1.00 93.75 100 ASP A C 1
ATOM 794 O O . ASP A 1 100 ? -2.335 4.632 11.001 1.00 93.75 100 ASP A O 1
ATOM 798 N N . SER A 1 101 ? -0.436 5.794 10.775 1.00 91.25 101 SER A N 1
ATOM 799 C CA . SER A 1 101 ? -0.393 5.747 9.309 1.00 91.25 101 SER A CA 1
ATOM 800 C C . SER A 1 101 ? 0.259 4.479 8.735 1.00 91.25 101 SER A C 1
ATOM 802 O O . SER A 1 101 ? 0.536 4.409 7.531 1.00 91.25 101 SER A O 1
ATOM 804 N N . SER A 1 102 ? 0.520 3.456 9.555 1.00 92.81 102 SER A N 1
ATOM 805 C CA . SER A 1 102 ? 1.303 2.293 9.138 1.00 92.81 102 SER A CA 1
ATOM 806 C C . SER A 1 102 ? 0.548 1.374 8.167 1.00 92.81 102 SER A C 1
ATOM 808 O O . SER A 1 102 ? -0.667 1.171 8.234 1.00 92.81 102 SER A O 1
ATOM 810 N N . SER A 1 103 ? 1.297 0.731 7.263 1.00 94.00 103 SER A N 1
ATOM 811 C CA . SER A 1 103 ? 0.726 -0.237 6.308 1.00 94.00 103 SER A CA 1
ATOM 812 C C . SER A 1 103 ? 0.069 -1.454 6.976 1.00 94.00 103 SER A C 1
ATOM 814 O O . SER A 1 103 ? -0.792 -2.094 6.372 1.00 94.00 103 SER A O 1
ATOM 816 N N . THR A 1 104 ? 0.476 -1.782 8.206 1.00 95.06 104 THR A N 1
ATOM 817 C CA . THR A 1 104 ? -0.103 -2.876 8.993 1.00 95.06 104 THR A CA 1
ATOM 818 C C . THR A 1 104 ? -1.445 -2.458 9.581 1.00 95.06 104 THR A C 1
ATOM 820 O O . THR A 1 104 ? -2.410 -3.205 9.446 1.00 95.06 104 THR A O 1
ATOM 823 N N . VAL A 1 105 ? -1.537 -1.254 10.159 1.00 95.50 105 VAL A N 1
ATOM 824 C CA . VAL A 1 105 ? -2.785 -0.720 10.728 1.00 95.50 105 VAL A CA 1
ATOM 825 C C . VAL A 1 105 ? -3.861 -0.528 9.659 1.00 95.50 105 VAL A C 1
ATOM 827 O O . VAL A 1 105 ? -5.022 -0.829 9.922 1.00 95.50 105 VAL A O 1
ATOM 830 N N . CYS A 1 106 ? -3.497 -0.191 8.414 1.00 94.75 106 CYS A N 1
ATOM 831 C CA . CYS A 1 106 ? -4.443 -0.200 7.286 1.00 94.75 106 CYS A CA 1
ATOM 832 C C . CYS A 1 106 ? -5.219 -1.516 7.126 1.00 94.75 106 CYS A C 1
ATOM 834 O O . CYS A 1 106 ? -6.358 -1.494 6.668 1.00 94.75 106 CYS A O 1
ATOM 836 N N . GLN A 1 107 ? -4.639 -2.660 7.506 1.00 95.69 107 GLN A N 1
ATOM 837 C CA . GLN A 1 107 ? -5.318 -3.955 7.388 1.00 95.69 107 GLN A CA 1
ATOM 838 C C . GLN A 1 107 ? -6.448 -4.141 8.411 1.00 95.69 107 GLN A C 1
ATOM 840 O O . GLN A 1 107 ? -7.202 -5.104 8.304 1.00 95.69 107 GLN A O 1
ATOM 845 N N . LEU A 1 108 ? -6.599 -3.230 9.380 1.00 95.50 108 LEU A N 1
ATOM 846 C CA . LEU A 1 108 ? -7.740 -3.213 10.295 1.00 95.50 108 LEU A CA 1
ATOM 847 C C . LEU A 1 108 ? -9.024 -2.726 9.624 1.00 95.50 108 LEU A C 1
ATOM 849 O O . LEU A 1 108 ? -10.103 -3.012 10.135 1.00 95.50 108 LEU A O 1
ATOM 853 N N . ALA A 1 109 ? -8.941 -2.025 8.489 1.00 94.25 109 ALA A N 1
ATOM 854 C CA . ALA A 1 109 ? -10.104 -1.375 7.896 1.00 94.25 109 ALA A CA 1
ATOM 855 C C . ALA A 1 109 ? -11.318 -2.301 7.668 1.00 94.25 109 ALA A C 1
ATOM 857 O O . ALA A 1 109 ? -12.419 -1.904 8.051 1.00 94.25 109 ALA A O 1
ATOM 858 N N . PRO A 1 110 ? -11.174 -3.540 7.150 1.00 93.50 110 PRO A N 1
ATOM 859 C CA . PRO A 1 110 ? -12.310 -4.452 7.009 1.00 93.50 110 PRO A CA 1
ATOM 860 C C . PRO A 1 110 ? -12.971 -4.822 8.345 1.00 93.50 110 PRO A C 1
ATOM 862 O O . PRO A 1 110 ? -14.186 -4.979 8.401 1.00 93.50 110 PRO A O 1
ATOM 865 N N . ILE A 1 111 ? -12.185 -4.936 9.420 1.00 94.50 111 ILE A N 1
ATOM 866 C CA . ILE A 1 111 ? -12.678 -5.266 10.766 1.00 94.50 111 ILE A CA 1
ATOM 867 C C . ILE A 1 111 ? -13.436 -4.071 11.343 1.00 94.50 111 ILE A C 1
ATOM 869 O O . ILE A 1 111 ? -14.540 -4.231 11.853 1.00 94.50 111 ILE A O 1
ATOM 873 N N . LEU A 1 112 ? -12.862 -2.869 11.224 1.00 95.12 112 LEU A N 1
ATOM 874 C CA . LEU A 1 112 ? -13.459 -1.629 11.726 1.00 95.12 112 LEU A CA 1
ATOM 875 C C . LEU A 1 112 ? -14.788 -1.323 11.029 1.00 95.12 112 LEU A C 1
ATOM 877 O O . LEU A 1 112 ? -15.765 -1.002 11.697 1.00 95.12 112 LEU A O 1
ATOM 881 N N . LYS A 1 113 ? -14.859 -1.527 9.707 1.00 93.12 113 LYS A N 1
ATOM 882 C CA . LYS A 1 113 ? -16.094 -1.383 8.917 1.00 93.12 113 LYS A CA 1
ATOM 883 C C . LYS A 1 113 ? -17.229 -2.301 9.392 1.00 93.12 113 LYS A C 1
ATOM 885 O O . LYS A 1 113 ? -18.382 -2.000 9.111 1.00 93.12 113 LYS A O 1
ATOM 890 N N . GLY A 1 114 ? -16.935 -3.384 10.113 1.00 91.81 114 GLY A N 1
ATOM 891 C CA . GLY A 1 114 ? -17.939 -4.290 10.682 1.00 91.81 114 GLY A CA 1
ATOM 892 C C . GLY A 1 114 ? -18.432 -3.934 12.093 1.00 91.81 114 GLY A C 1
ATOM 893 O O . GLY A 1 114 ? -19.312 -4.625 12.601 1.00 91.81 114 GLY A O 1
ATOM 894 N N . LYS A 1 115 ? -17.869 -2.909 12.746 1.00 93.00 115 LYS A N 1
ATOM 895 C CA . LYS A 1 115 ? -18.205 -2.498 14.126 1.00 93.00 115 LYS A CA 1
ATOM 896 C C . LYS A 1 115 ? -19.174 -1.321 14.139 1.00 93.00 115 LYS A C 1
ATOM 898 O O . LYS A 1 115 ? -19.400 -0.712 13.105 1.00 93.00 115 LYS A O 1
ATOM 903 N N . LYS A 1 116 ? -19.770 -0.987 15.276 1.00 92.50 116 LYS A N 1
ATOM 904 C CA . LYS A 1 116 ? -20.715 0.138 15.382 1.00 92.50 116 LYS A CA 1
ATOM 905 C C . LYS A 1 116 ? -20.193 1.216 16.313 1.00 92.50 116 LYS A C 1
ATOM 907 O O . LYS A 1 116 ? -19.492 0.918 17.277 1.00 92.50 116 LYS A O 1
ATOM 912 N N . ASP A 1 117 ? -20.562 2.456 16.010 1.00 93.44 117 ASP A N 1
ATOM 913 C CA . ASP A 1 117 ? -20.339 3.618 16.870 1.00 93.44 117 ASP A CA 1
ATOM 914 C C . ASP A 1 117 ? -18.869 3.783 17.292 1.00 93.44 117 ASP A C 1
ATOM 916 O O . ASP A 1 117 ? -18.567 4.134 18.430 1.00 93.44 117 ASP A O 1
ATOM 920 N N . LEU A 1 118 ? -17.931 3.481 16.388 1.00 95.31 118 LEU A N 1
ATOM 921 C CA . LEU A 1 118 ? -16.514 3.724 16.647 1.00 95.31 118 LEU A CA 1
ATOM 922 C C . LEU A 1 118 ? -16.158 5.170 16.307 1.00 95.31 118 LEU A C 1
ATOM 924 O O . LEU A 1 118 ? -16.541 5.672 15.250 1.00 95.31 118 LEU A O 1
ATOM 928 N N . T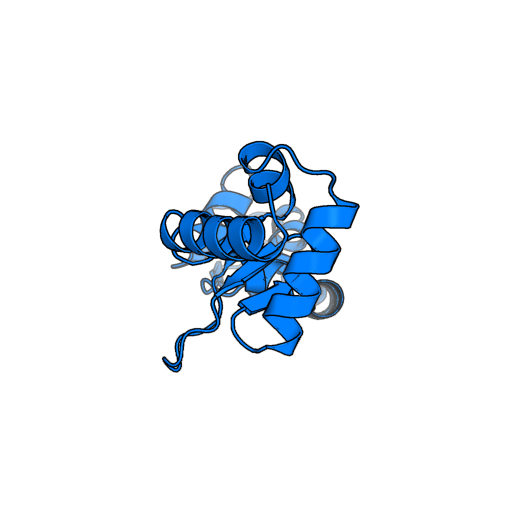HR A 1 119 ? -15.334 5.792 17.147 1.00 95.44 119 THR A N 1
ATOM 929 C CA . THR A 1 119 ? -14.642 7.044 16.814 1.00 95.44 119 THR A CA 1
ATOM 930 C C . THR A 1 119 ? -13.193 6.739 16.466 1.00 95.44 119 THR A C 1
ATOM 932 O O . THR A 1 119 ? -12.465 6.163 17.279 1.00 95.44 119 THR A O 1
ATOM 935 N N . ILE A 1 120 ? -12.751 7.132 15.273 1.00 95.81 120 ILE A N 1
ATOM 936 C CA . ILE A 1 120 ? -11.390 6.885 14.798 1.00 95.81 120 ILE A CA 1
ATOM 937 C C . ILE A 1 120 ? -10.602 8.191 14.757 1.00 95.81 120 ILE A C 1
ATOM 939 O O . ILE A 1 120 ? -10.927 9.124 14.032 1.00 95.81 120 ILE A O 1
ATOM 943 N N . ILE A 1 121 ? -9.491 8.229 15.488 1.00 96.25 121 ILE A N 1
ATOM 944 C CA . ILE A 1 121 ? -8.524 9.325 15.436 1.00 96.25 121 ILE A CA 1
ATOM 945 C C . ILE A 1 121 ? -7.296 8.812 14.691 1.00 96.25 121 ILE A C 1
ATOM 947 O O . ILE A 1 121 ? -6.685 7.829 15.103 1.00 96.25 121 ILE A O 1
ATOM 951 N N . THR A 1 122 ? -6.908 9.454 13.592 1.00 95.19 122 THR A N 1
ATOM 952 C CA . THR A 1 122 ? -5.734 9.025 12.826 1.00 95.19 122 THR A CA 1
ATOM 953 C C . THR A 1 122 ? -4.965 10.192 12.229 1.00 95.19 122 THR A C 1
ATOM 955 O O . THR A 1 122 ? -5.542 11.196 11.822 1.00 95.19 122 THR A O 1
ATOM 958 N N . ASN A 1 123 ? -3.643 10.037 12.151 1.00 92.69 123 ASN A N 1
ATOM 959 C CA . ASN A 1 123 ? -2.759 10.915 11.386 1.00 92.69 123 ASN A CA 1
ATOM 960 C C . ASN A 1 123 ? -2.461 10.374 9.970 1.00 92.69 123 ASN A C 1
ATOM 962 O O . ASN A 1 123 ? -1.666 10.966 9.240 1.00 92.69 123 ASN A O 1
ATOM 966 N N . GLY A 1 124 ? -3.051 9.237 9.584 1.00 89.44 124 GLY A N 1
ATOM 967 C CA . GLY A 1 124 ? -2.793 8.559 8.318 1.00 89.44 124 GLY A CA 1
ATOM 968 C C . GLY A 1 124 ? -3.868 8.814 7.271 1.00 89.44 124 GLY A C 1
ATOM 969 O O . GLY A 1 124 ? -4.975 8.289 7.367 1.00 89.44 124 GLY A O 1
ATOM 970 N N . ILE A 1 125 ? -3.518 9.537 6.204 1.00 90.56 125 ILE A N 1
ATOM 971 C CA . ILE A 1 125 ? -4.438 9.796 5.081 1.00 90.56 125 ILE A CA 1
ATOM 972 C C . ILE A 1 125 ? -4.892 8.509 4.373 1.00 90.56 125 ILE A C 1
ATOM 974 O O . ILE A 1 125 ? -6.006 8.422 3.869 1.00 90.56 125 ILE A O 1
ATOM 978 N N . ASN A 1 126 ? -4.040 7.486 4.370 1.00 89.38 126 ASN A N 1
ATOM 979 C CA . ASN A 1 126 ? -4.293 6.169 3.797 1.00 89.38 126 ASN A CA 1
ATOM 980 C C . ASN A 1 126 ? -5.446 5.437 4.490 1.00 89.38 126 ASN A C 1
ATOM 982 O O . ASN A 1 126 ? -6.355 4.958 3.816 1.00 89.38 126 ASN A O 1
ATOM 986 N N . ILE A 1 127 ? -5.416 5.341 5.822 1.00 92.88 127 ILE A N 1
ATOM 987 C CA . ILE A 1 127 ? -6.488 4.671 6.563 1.00 92.88 127 ILE A CA 1
ATOM 988 C C . ILE A 1 127 ? -7.731 5.556 6.675 1.00 92.88 127 ILE A C 1
ATOM 990 O O . ILE A 1 127 ? -8.837 5.040 6.558 1.00 92.88 127 ILE A O 1
ATOM 994 N N . ALA A 1 128 ? -7.564 6.878 6.796 1.00 93.00 128 ALA A N 1
ATOM 995 C CA . ALA A 1 128 ? -8.681 7.819 6.745 1.00 93.00 128 ALA A CA 1
ATOM 996 C C . ALA A 1 128 ? -9.458 7.694 5.424 1.00 93.00 128 ALA A C 1
ATOM 998 O O . ALA A 1 128 ? -10.676 7.552 5.439 1.00 93.00 128 ALA A O 1
ATOM 999 N N . GLY A 1 129 ? -8.758 7.662 4.284 1.00 92.00 129 GLY A N 1
ATOM 1000 C CA . GLY A 1 129 ? -9.377 7.463 2.972 1.00 92.00 129 GLY A CA 1
ATOM 1001 C C . GLY A 1 129 ? -10.108 6.124 2.866 1.00 92.00 129 GLY A C 1
ATOM 1002 O O . GLY A 1 129 ? -11.264 6.089 2.451 1.00 92.00 129 GLY A O 1
ATOM 1003 N N . GLU A 1 130 ? -9.479 5.037 3.319 1.00 90.69 130 GLU 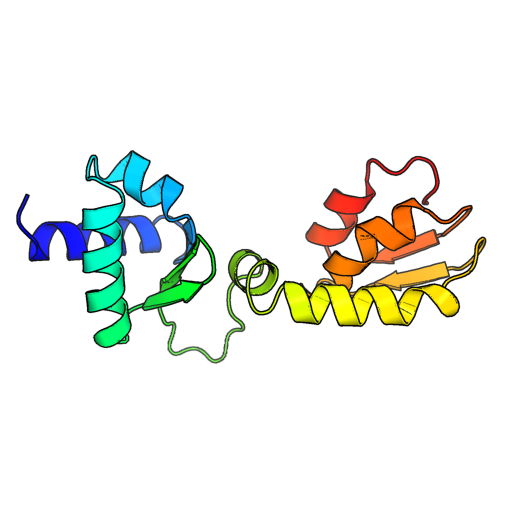A N 1
ATOM 1004 C CA . GLU A 1 130 ? -10.083 3.699 3.314 1.00 90.69 130 GLU A CA 1
ATOM 1005 C C . GLU A 1 130 ? -11.363 3.619 4.170 1.00 90.69 130 GLU A C 1
ATOM 1007 O O . GLU A 1 130 ? -12.306 2.907 3.812 1.00 90.69 130 GLU A O 1
ATOM 1012 N N . LEU A 1 131 ? -11.408 4.342 5.293 1.00 92.81 131 LEU A N 1
ATOM 1013 C CA . LEU A 1 131 ? -12.542 4.367 6.221 1.00 92.81 131 LEU A CA 1
ATOM 1014 C C . LEU A 1 131 ? -13.585 5.447 5.900 1.00 92.81 131 LEU A C 1
ATOM 1016 O O . LEU A 1 131 ? -14.701 5.348 6.394 1.00 92.81 131 LEU A O 1
ATOM 1020 N N . SER A 1 132 ? -13.271 6.426 5.048 1.00 90.06 132 SER A N 1
ATOM 1021 C CA . SER A 1 132 ? -14.129 7.594 4.770 1.00 90.06 132 SER A CA 1
ATOM 1022 C C . SER A 1 132 ? -15.535 7.262 4.255 1.00 90.06 132 SER A C 1
ATOM 1024 O O . SER A 1 132 ? -16.457 8.060 4.399 1.00 90.06 132 SER A O 1
ATOM 1026 N N . HIS A 1 133 ? -15.716 6.080 3.666 1.00 83.38 133 HIS A N 1
ATOM 1027 C CA . HIS A 1 133 ? -17.000 5.608 3.144 1.00 83.38 133 HIS A CA 1
ATOM 1028 C C . HIS A 1 133 ? -17.780 4.725 4.133 1.00 83.38 133 HIS A C 1
ATOM 1030 O O . HIS A 1 133 ? -18.816 4.169 3.777 1.00 83.38 133 HIS A O 1
ATOM 1036 N N . ALA A 1 134 ? -17.283 4.546 5.357 1.00 86.38 134 ALA A N 1
ATOM 1037 C CA . ALA A 1 134 ? -17.943 3.751 6.381 1.00 86.38 134 ALA A CA 1
ATOM 1038 C C . ALA A 1 134 ? -18.960 4.614 7.146 1.00 86.38 134 ALA A C 1
ATOM 1040 O O . ALA A 1 134 ? -18.591 5.493 7.917 1.00 86.38 134 ALA A O 1
ATOM 1041 N N . HIS A 1 135 ? -20.253 4.356 6.949 1.00 79.50 135 HIS A N 1
ATOM 1042 C CA . HIS A 1 135 ? -21.344 5.131 7.566 1.00 79.50 135 HIS A CA 1
ATOM 1043 C C . HIS A 1 135 ? -21.498 4.928 9.084 1.00 79.50 135 HIS A C 1
ATOM 1045 O O . HIS A 1 135 ? -22.301 5.591 9.728 1.00 79.50 135 HIS A O 1
ATOM 1051 N N . ASN A 1 136 ? -20.765 3.969 9.633 1.00 80.94 136 ASN A N 1
ATOM 1052 C CA . ASN A 1 136 ? -20.798 3.501 11.014 1.00 80.94 136 ASN A CA 1
ATOM 1053 C C . ASN A 1 136 ? -19.603 3.988 11.848 1.00 80.94 136 ASN A C 1
ATOM 1055 O O . ASN A 1 136 ? -19.456 3.563 12.995 1.00 80.94 136 ASN A O 1
ATOM 1059 N N . LEU A 1 137 ? -18.741 4.821 11.262 1.00 85.50 137 LEU A N 1
ATOM 1060 C CA . LEU A 1 137 ? -17.551 5.371 11.899 1.00 85.50 137 LEU A CA 1
ATOM 1061 C C . LEU A 1 137 ? -17.663 6.896 11.943 1.00 85.50 137 LEU A C 1
ATOM 1063 O O . LEU A 1 137 ? -18.180 7.509 11.008 1.00 85.50 137 LEU A O 1
ATOM 1067 N N . THR A 1 138 ? -17.182 7.487 13.033 1.00 81.94 138 THR A N 1
ATOM 1068 C CA . THR A 1 138 ? -16.951 8.934 13.160 1.00 81.94 138 THR A CA 1
ATOM 1069 C C . THR A 1 138 ? -15.466 9.234 13.084 1.00 81.94 138 THR A C 1
ATOM 1071 O O . THR A 1 138 ? -14.692 8.511 13.758 1.00 81.94 138 THR A O 1
#

Radius of gyration: 18.8 Å; Cα contacts (8 Å, |Δi|>4): 165; chains: 1; bounding box: 44×23×50 Å

Mean predicted aligned error: 6.79 Å

Solvent-accessible surface area (backbone atoms only — not comparable to full-atom values): 7905 Å² total; per-residue (Å²): 130,56,72,66,60,49,51,52,49,52,52,52,57,24,57,76,43,82,32,43,47,43,53,65,58,50,33,74,72,64,83,45,55,66,69,57,52,51,52,52,53,48,53,38,35,77,70,58,55,30,48,76,41,79,66,32,39,28,55,58,66,95,59,95,65,76,74,56,64,76,50,45,47,46,46,65,40,72,59,31,42,54,56,31,61,68,46,54,89,79,63,59,65,65,38,78,44,82,43,69,65,47,55,51,59,46,45,35,49,74,62,58,67,72,43,44,60,30,37,63,48,66,86,16,69,69,46,50,60,72,48,69,81,39,91,47,55,82

Sequence (138 aa):
MGVEDRKREILEKLNAHNGVASIHYLVGKLYSSRSTIRRDLIALEEEGVLKRSHGYVSLVTTSASESPISMRQVENLDKKQKIAKRTEPFIRDGMVLFLDSSSTVCQLAPILKGKKDLTIITNGINIAGELSHAHNLT

Nearest PDB structures (foldseek):
  2g7u-assembly1_A  TM=6.202E-01  e=8.236E-03  Rhodococcus jostii RHA1
  3r4k-assembly2_D  TM=6.650E-01  e=2.106E-02  Ruegeria sp. TM1040
  8ejv-assembly1_B  TM=6.318E-01  e=1.007E-01  Pseudomonas putida KT2440
  5h1a-assembly2_A  TM=5.566E-01  e=7.362E-02  Microbacterium sp.
  2hr3-assembly1_A  TM=5.883E-01  e=1.882E-01  Pseudomonas aeruginosa

Foldseek 3Di:
DDLVVLLVVLQVVCVVVVFKDFLVVSCVVSVDDSVSSVVSLVVCVVVVQWDDFDRMIGGDDPDPDDDDQVRQLRPVVVVLLVVLVVCLVVDAAQEEDEAEQHSSSLSVLVSVLPHANYEYHYPHPSSCVSNVPRPRYD

Secondary structure (DSSP, 8-state):
--HHHHHHHHHHHHHTTTTEEEHHHHHHHHT--HHHHHHHHHHHHHTTSEEEETTEEEE--SS-PPPPHHHHHHTTHHHHHHHHHHHGGG--TT-EEEE-S-TTGGGGHHHHTTSSSBEEEES-HHHHHHHTT-TTB-

pLDDT: mean 90.69, std 7.24, range [57.09, 97.94]